Protein AF-A0A9W9T9L0-F1 (afdb_monomer)

pLDDT: mean 86.36, std 12.29, range [37.69, 97.19]

Radius of gyration: 15.61 Å; Cα contacts (8 Å, |Δi|>4): 132; chains: 1; bounding box: 38×39×37 Å

Structure (mmCIF, N/CA/C/O backbone):
data_AF-A0A9W9T9L0-F1
#
_entry.id   AF-A0A9W9T9L0-F1
#
loop_
_atom_site.group_PDB
_atom_site.id
_atom_site.type_symbol
_atom_site.label_atom_id
_atom_site.label_alt_id
_atom_site.label_comp_id
_atom_site.label_asym_id
_atom_site.label_entity_id
_atom_site.label_seq_id
_atom_site.pdbx_PDB_ins_code
_atom_site.Cartn_x
_atom_site.Cartn_y
_atom_site.Cartn_z
_atom_site.occupancy
_atom_site.B_iso_or_equiv
_atom_site.auth_seq_id
_atom_site.auth_comp_id
_atom_site.auth_asym_id
_atom_site.auth_atom_id
_atom_site.pdbx_PDB_model_num
ATOM 1 N N . MET A 1 1 ? -8.955 11.204 -11.893 1.00 48.75 1 MET A N 1
ATOM 2 C CA . MET A 1 1 ? -7.510 11.344 -12.208 1.00 48.75 1 MET A CA 1
ATOM 3 C C . MET A 1 1 ? -6.809 12.371 -11.313 1.00 48.75 1 MET A C 1
ATOM 5 O O . MET A 1 1 ? -5.745 12.061 -10.800 1.00 48.75 1 MET A O 1
ATOM 9 N N . SER A 1 2 ? -7.403 13.545 -11.053 1.00 56.88 2 SER A N 1
ATOM 10 C CA . SER A 1 2 ? -6.859 14.567 -10.132 1.00 56.88 2 SER A CA 1
ATOM 11 C C . SER A 1 2 ? -6.721 14.097 -8.673 1.00 56.88 2 SER A C 1
ATOM 13 O O . SER A 1 2 ? -5.720 14.389 -8.024 1.00 56.88 2 SER A O 1
ATOM 15 N N . GLU A 1 3 ? -7.684 13.321 -8.174 1.00 58.09 3 GLU A N 1
ATOM 16 C CA . GLU A 1 3 ? -7.730 12.876 -6.773 1.00 58.09 3 GLU A CA 1
ATOM 17 C C . GLU A 1 3 ? -6.680 11.803 -6.428 1.00 58.09 3 GLU A C 1
ATOM 19 O O . GLU A 1 3 ? -6.036 11.891 -5.382 1.00 58.09 3 GLU A O 1
ATOM 24 N N . ILE A 1 4 ? -6.412 10.855 -7.340 1.00 59.97 4 ILE A N 1
ATOM 25 C CA . ILE A 1 4 ? -5.335 9.851 -7.197 1.00 59.97 4 ILE A CA 1
ATOM 26 C C . ILE A 1 4 ? -3.968 10.540 -7.102 1.00 59.97 4 ILE A C 1
ATOM 28 O O . ILE A 1 4 ? -3.139 10.158 -6.281 1.00 59.97 4 ILE A O 1
ATOM 32 N N . ILE A 1 5 ? -3.737 11.591 -7.893 1.00 60.09 5 ILE A N 1
ATOM 33 C CA . ILE A 1 5 ? -2.460 12.319 -7.901 1.00 60.09 5 ILE A CA 1
ATOM 34 C C . ILE A 1 5 ? -2.236 13.063 -6.573 1.00 60.09 5 ILE A C 1
ATOM 36 O O . ILE A 1 5 ? -1.103 13.138 -6.090 1.00 60.09 5 ILE A O 1
ATOM 40 N N . GLN A 1 6 ? -3.297 13.594 -5.957 1.00 61.97 6 GLN A N 1
ATOM 41 C CA . GLN A 1 6 ? -3.197 14.318 -4.686 1.00 61.97 6 GLN A CA 1
ATOM 42 C C . GLN A 1 6 ? -3.098 13.392 -3.469 1.00 61.97 6 GLN A C 1
ATOM 44 O O . GLN A 1 6 ? -2.305 13.653 -2.562 1.00 61.97 6 GLN A O 1
ATOM 49 N N . THR A 1 7 ? -3.878 12.311 -3.444 1.00 70.75 7 THR A N 1
ATOM 50 C CA . THR A 1 7 ? -4.037 11.458 -2.255 1.00 70.75 7 THR A CA 1
ATOM 51 C C . THR A 1 7 ? -3.251 10.147 -2.342 1.00 70.75 7 THR A C 1
ATOM 53 O O . THR A 1 7 ? -2.915 9.543 -1.325 1.00 70.75 7 THR A O 1
ATOM 56 N N . ASN A 1 8 ? -2.943 9.655 -3.545 1.00 82.50 8 ASN A N 1
ATOM 57 C CA . ASN A 1 8 ? -2.497 8.272 -3.754 1.00 82.50 8 ASN A CA 1
ATOM 58 C C . A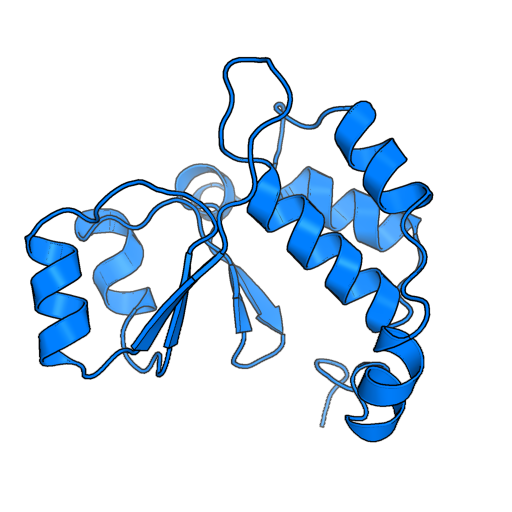SN A 1 8 ? -3.448 7.249 -3.079 1.00 82.50 8 ASN A C 1
ATOM 60 O O . ASN A 1 8 ? -3.020 6.142 -2.740 1.00 82.50 8 ASN A O 1
ATOM 64 N N . PHE A 1 9 ? -4.709 7.643 -2.832 1.00 88.25 9 PHE A N 1
ATOM 65 C CA . PHE A 1 9 ? -5.751 6.802 -2.259 1.00 88.25 9 PHE A CA 1
ATOM 66 C C . PHE A 1 9 ? -6.361 5.923 -3.343 1.00 88.25 9 PHE A C 1
ATOM 68 O O . PHE A 1 9 ? -6.540 6.352 -4.484 1.00 88.25 9 PHE A O 1
ATOM 75 N N . GLY A 1 10 ? -6.676 4.687 -2.986 1.00 89.19 10 GLY A N 1
ATOM 76 C CA . GLY A 1 10 ? -7.375 3.773 -3.870 1.00 89.19 10 GLY A CA 1
ATOM 77 C C . GLY A 1 10 ? -7.708 2.472 -3.169 1.00 89.19 10 GLY A C 1
ATOM 78 O O . GLY A 1 10 ? -7.024 2.070 -2.226 1.00 89.19 10 GLY A O 1
ATOM 79 N N . GLU A 1 11 ? -8.753 1.812 -3.643 1.00 91.12 11 GLU A N 1
ATOM 80 C CA . GLU A 1 11 ? -9.005 0.421 -3.296 1.00 91.12 11 GLU A CA 1
ATOM 81 C C . GLU A 1 11 ? -8.018 -0.469 -4.062 1.00 91.12 11 GLU A C 1
ATOM 83 O O . GLU A 1 11 ? -7.812 -0.292 -5.260 1.00 91.12 11 GLU A O 1
ATOM 88 N N . VAL A 1 12 ? -7.370 -1.395 -3.357 1.00 93.56 12 VAL A N 1
ATOM 89 C CA . VAL A 1 12 ? -6.517 -2.429 -3.963 1.00 93.56 12 VAL A CA 1
ATOM 90 C C . VAL A 1 12 ? -7.390 -3.640 -4.281 1.00 93.56 12 VAL A C 1
ATOM 92 O O . VAL A 1 12 ? -7.453 -4.114 -5.412 1.00 93.56 12 VAL A O 1
ATOM 95 N N . VAL A 1 13 ? -8.111 -4.113 -3.273 1.00 93.25 13 VAL A N 1
ATOM 96 C CA . VAL A 1 13 ? -9.209 -5.076 -3.374 1.00 93.25 13 VAL A CA 1
ATOM 97 C C . VAL A 1 13 ? -10.234 -4.692 -2.316 1.00 93.25 13 VAL A C 1
ATOM 99 O O . VAL A 1 13 ? -9.889 -3.980 -1.374 1.00 93.25 13 VAL A O 1
ATOM 102 N N . ARG A 1 14 ? -11.478 -5.158 -2.434 1.00 89.44 14 ARG A N 1
ATOM 103 C CA . ARG A 1 14 ? -12.539 -4.839 -1.469 1.00 89.44 14 ARG A CA 1
ATOM 104 C C . ARG A 1 14 ? -12.063 -5.038 -0.023 1.00 89.44 14 ARG A C 1
ATOM 106 O O . ARG A 1 14 ? -11.683 -6.141 0.360 1.00 89.44 14 ARG A O 1
ATOM 113 N N . GLY A 1 15 ? -12.091 -3.966 0.772 1.00 90.25 15 GLY A N 1
ATOM 114 C CA . GLY A 1 15 ? -11.648 -3.971 2.174 1.00 90.25 15 GLY A CA 1
ATOM 115 C C . GLY A 1 15 ? -10.144 -3.749 2.401 1.00 90.25 15 GLY A C 1
ATOM 116 O O . GLY A 1 15 ? -9.723 -3.633 3.550 1.00 90.25 15 GLY A O 1
ATOM 117 N N . ILE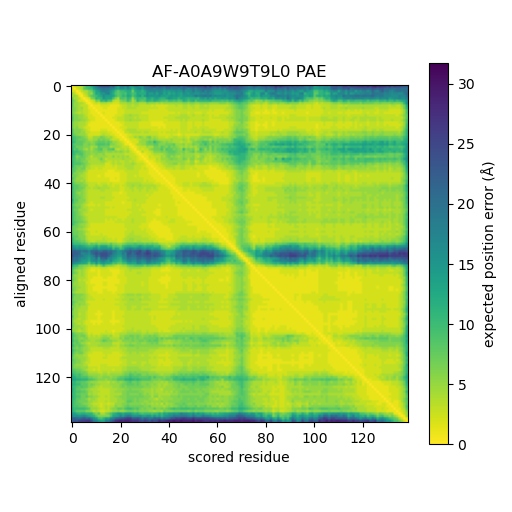 A 1 16 ? -9.336 -3.637 1.342 1.00 93.31 16 ILE A N 1
ATOM 118 C CA . ILE A 1 16 ? -7.913 -3.279 1.398 1.00 93.31 16 ILE A CA 1
ATOM 119 C C . ILE A 1 16 ? -7.679 -2.022 0.571 1.00 93.31 16 ILE A C 1
ATOM 121 O O . ILE A 1 16 ? -7.884 -1.990 -0.641 1.00 93.31 16 ILE A O 1
ATOM 125 N N . TYR A 1 17 ? -7.153 -0.998 1.232 1.00 93.50 17 TYR A N 1
ATOM 126 C CA . TYR A 1 17 ? -6.927 0.312 0.639 1.00 93.50 17 TYR A CA 1
ATOM 127 C C . TYR A 1 17 ? -5.449 0.685 0.682 1.00 93.50 17 TYR A C 1
ATOM 129 O O . TYR A 1 17 ? -4.699 0.286 1.575 1.00 93.50 17 TYR A O 1
ATOM 137 N N . ARG A 1 18 ? -5.039 1.509 -0.277 1.00 93.12 18 ARG A N 1
ATOM 138 C CA . ARG A 1 18 ? -3.745 2.192 -0.297 1.00 93.12 18 ARG A CA 1
ATOM 139 C C . ARG A 1 18 ? -3.947 3.687 -0.110 1.00 93.12 18 ARG A C 1
ATOM 141 O O . ARG A 1 18 ? -5.008 4.217 -0.417 1.00 93.12 18 ARG A O 1
ATOM 148 N N . SER A 1 19 ? -2.925 4.372 0.392 1.00 91.19 19 SER A N 1
ATOM 149 C CA . SER A 1 19 ? -2.900 5.833 0.492 1.00 91.19 19 SER A CA 1
ATOM 150 C C . SER A 1 19 ? -1.472 6.373 0.559 1.00 91.19 19 SER A C 1
ATOM 152 O O . SER A 1 19 ? -0.500 5.633 0.763 1.00 91.19 19 SER A O 1
ATOM 154 N N . GLY A 1 20 ? -1.336 7.689 0.380 1.00 87.44 20 GLY A N 1
ATOM 155 C CA . GLY A 1 20 ? -0.183 8.437 0.867 1.00 87.44 20 GLY A CA 1
ATOM 156 C C . GLY A 1 20 ? -0.152 8.528 2.398 1.00 87.44 20 GLY A C 1
ATOM 157 O O . GLY A 1 20 ? -0.899 7.864 3.108 1.00 87.44 20 GLY A O 1
ATOM 158 N N . PHE A 1 21 ? 0.733 9.367 2.941 1.00 86.06 21 PHE A N 1
ATOM 159 C CA . PHE A 1 21 ? 0.747 9.584 4.389 1.00 86.06 21 PHE A CA 1
ATOM 160 C C . PHE A 1 21 ? -0.536 10.330 4.820 1.00 86.06 21 PHE A C 1
ATOM 162 O O . PHE A 1 21 ? -0.817 11.385 4.240 1.00 86.06 21 PHE A O 1
ATOM 169 N N . PRO A 1 22 ? -1.304 9.826 5.808 1.00 83.94 22 PRO A N 1
ATOM 170 C CA . PRO A 1 22 ? -2.590 10.405 6.179 1.00 83.94 22 PRO A CA 1
ATOM 171 C C . PRO A 1 22 ? -2.497 11.834 6.724 1.00 83.94 22 PRO A C 1
ATOM 173 O O . PRO A 1 22 ? -1.602 12.177 7.499 1.00 83.94 22 PRO A O 1
ATOM 176 N N . SER A 1 23 ? -3.499 12.639 6.385 1.00 82.19 23 SER A N 1
ATOM 177 C CA . SER A 1 23 ? -3.816 13.929 6.996 1.00 82.19 23 SER A CA 1
ATOM 178 C C . SER A 1 23 ? -5.336 14.084 7.139 1.00 82.19 23 SER A C 1
ATOM 180 O O . SER A 1 23 ? -6.104 13.574 6.321 1.00 82.19 23 SER A O 1
ATOM 182 N N . MET A 1 24 ? -5.795 14.783 8.182 1.00 77.88 24 MET A N 1
ATOM 183 C CA . MET A 1 24 ? -7.235 14.874 8.473 1.00 77.88 24 MET A CA 1
ATOM 184 C C . MET A 1 24 ? -8.031 15.537 7.346 1.00 77.88 24 MET A C 1
ATOM 186 O O . MET A 1 24 ? -9.143 15.108 7.067 1.00 77.88 24 MET A O 1
ATOM 190 N N . GLY A 1 25 ? -7.453 16.541 6.679 1.00 76.94 25 GLY A N 1
ATOM 191 C CA . GLY A 1 25 ? -8.127 17.259 5.596 1.00 76.94 25 GLY A CA 1
ATOM 192 C C . GLY A 1 25 ? -8.286 16.459 4.301 1.00 76.94 25 GLY A C 1
ATOM 193 O O . GLY A 1 25 ? -9.072 16.868 3.460 1.00 76.94 25 GLY A O 1
ATOM 194 N N . LEU A 1 26 ? -7.549 15.354 4.124 1.00 74.25 26 LEU A N 1
ATOM 195 C CA . LEU A 1 26 ? -7.590 14.554 2.892 1.00 74.25 26 LEU A CA 1
ATOM 196 C C . LEU A 1 26 ? -8.219 13.163 3.086 1.00 74.25 26 LEU A C 1
ATOM 198 O O . LEU A 1 26 ? -8.781 12.622 2.140 1.00 74.25 26 LEU A O 1
ATOM 202 N N . TYR A 1 27 ? -8.137 12.559 4.279 1.00 74.38 27 TYR A N 1
ATOM 203 C CA . TYR A 1 27 ? -8.557 11.159 4.480 1.00 74.38 27 TYR A CA 1
ATOM 204 C C . TYR A 1 27 ? -9.556 10.950 5.621 1.00 74.38 27 TYR A C 1
ATOM 206 O O . TYR A 1 27 ? -9.865 9.805 5.926 1.00 74.38 27 TYR A O 1
ATOM 214 N N . GLY A 1 28 ? -10.066 12.006 6.264 1.00 76.25 28 GLY A N 1
ATOM 215 C CA . GLY A 1 28 ? -10.947 11.871 7.434 1.00 76.25 28 GLY A CA 1
ATOM 216 C C . GLY A 1 28 ? -12.130 10.916 7.223 1.00 76.25 28 GLY A C 1
ATOM 217 O O . GLY A 1 28 ? -12.402 10.090 8.092 1.00 76.25 28 GLY A O 1
ATOM 218 N N . ASP A 1 29 ? -12.778 10.972 6.059 1.00 80.56 29 ASP A N 1
ATOM 219 C CA . ASP A 1 29 ? -13.883 10.067 5.720 1.00 80.56 29 ASP A CA 1
ATOM 220 C C . ASP A 1 29 ? -13.394 8.685 5.263 1.00 80.56 29 ASP A C 1
ATOM 222 O O . ASP A 1 29 ? -13.958 7.675 5.673 1.00 80.56 29 ASP A O 1
ATOM 226 N N . HIS A 1 30 ? -12.288 8.624 4.513 1.00 79.81 30 HIS A N 1
ATOM 227 C CA . HIS A 1 30 ? -11.653 7.377 4.064 1.00 79.81 30 HIS A CA 1
ATOM 228 C C . HIS A 1 30 ? -11.148 6.486 5.209 1.00 79.81 30 HIS A C 1
ATOM 230 O O . HIS A 1 30 ? -10.967 5.285 5.028 1.00 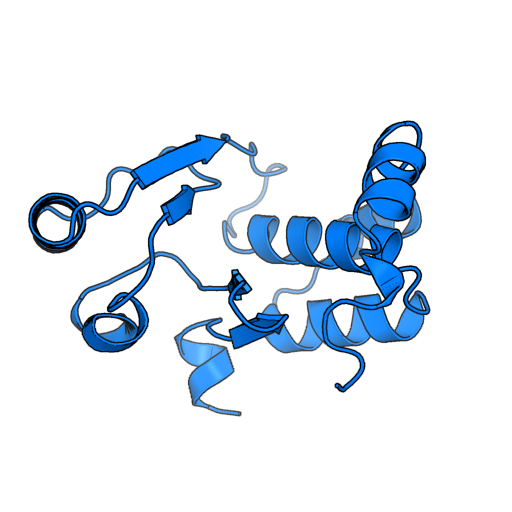79.81 30 HIS A O 1
ATOM 236 N N . LEU A 1 31 ? -10.873 7.068 6.379 1.00 78.81 31 LEU A N 1
ATOM 237 C CA . LEU A 1 31 ? -10.414 6.327 7.552 1.00 78.81 31 LEU A CA 1
ATOM 238 C C . LEU A 1 31 ? -11.568 5.744 8.385 1.00 78.81 31 LEU A C 1
ATOM 240 O O . LEU A 1 31 ? -11.313 4.959 9.300 1.00 78.81 31 LEU A O 1
ATOM 244 N N . ARG A 1 32 ? -12.826 6.116 8.110 1.00 82.81 32 ARG A N 1
ATOM 245 C CA . ARG A 1 32 ? -13.984 5.586 8.842 1.00 82.81 32 ARG A CA 1
ATOM 246 C C . ARG A 1 32 ? -14.222 4.124 8.468 1.00 82.81 32 ARG A C 1
ATOM 248 O O . ARG A 1 32 ? -14.197 3.764 7.298 1.00 82.81 32 ARG A O 1
ATOM 255 N N . GLY A 1 33 ? -14.475 3.287 9.472 1.00 86.19 33 GLY A N 1
ATOM 256 C CA . GLY A 1 33 ? -14.744 1.857 9.282 1.00 86.19 33 GLY A CA 1
ATOM 257 C C . GLY A 1 33 ? -13.503 0.987 9.058 1.00 86.19 33 GLY A C 1
ATOM 258 O O . GLY A 1 33 ? -13.640 -0.229 8.947 1.00 86.19 33 GLY A O 1
ATOM 259 N N . LEU A 1 34 ? -12.296 1.565 9.032 1.00 91.25 34 LEU A N 1
ATOM 260 C CA . LEU A 1 34 ? -11.064 0.778 9.025 1.00 91.25 34 LEU A CA 1
ATOM 261 C C . LEU A 1 34 ? -10.863 0.100 10.381 1.00 91.25 34 LEU A C 1
ATOM 263 O O . LEU A 1 34 ? -10.929 0.749 11.419 1.00 91.25 34 LEU A O 1
ATOM 267 N N . SER A 1 35 ? -10.539 -1.190 10.371 1.00 94.8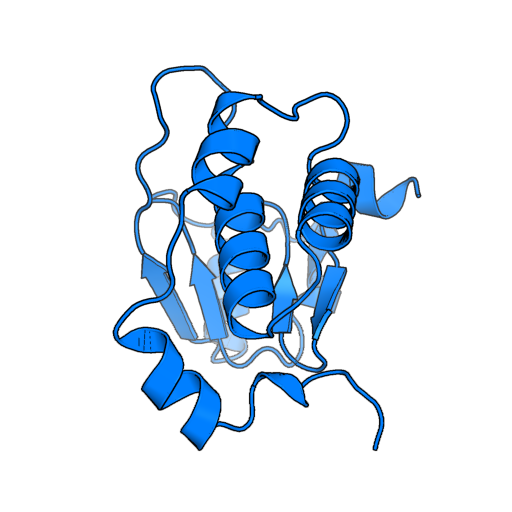8 35 SER A N 1
ATOM 268 C CA . SER A 1 35 ? -10.123 -1.916 11.577 1.00 94.88 35 SER A CA 1
ATOM 269 C C . SER A 1 35 ? -8.630 -1.751 11.867 1.00 94.88 35 SER A C 1
ATOM 271 O O . SER A 1 35 ? -8.211 -1.775 13.024 1.00 94.88 35 SER A O 1
ATOM 273 N N . ALA A 1 36 ? -7.816 -1.562 10.824 1.00 96.06 36 ALA A N 1
ATOM 274 C CA . ALA A 1 36 ? -6.369 -1.494 10.946 1.00 96.06 36 ALA A CA 1
ATOM 275 C C . ALA A 1 36 ? -5.705 -0.600 9.890 1.00 96.06 36 ALA A C 1
ATOM 277 O O . ALA A 1 36 ? -6.232 -0.378 8.801 1.00 96.06 36 ALA A O 1
ATOM 278 N N . ILE A 1 37 ? -4.499 -0.127 10.211 1.00 94.81 37 ILE A N 1
ATOM 279 C CA . ILE A 1 37 ? -3.600 0.598 9.313 1.00 94.81 37 ILE A CA 1
ATOM 280 C C . ILE A 1 37 ? -2.217 -0.055 9.355 1.00 94.81 37 ILE A C 1
ATOM 282 O O . ILE A 1 37 ? -1.602 -0.175 10.418 1.00 94.81 37 ILE A O 1
ATOM 286 N N . ILE A 1 38 ? -1.693 -0.404 8.178 1.00 96.06 38 ILE A N 1
ATOM 287 C CA . ILE A 1 38 ? -0.300 -0.822 7.991 1.00 96.06 38 ILE A CA 1
ATOM 288 C C . ILE A 1 38 ? 0.533 0.402 7.602 1.00 96.06 38 ILE A C 1
ATOM 290 O O . ILE A 1 38 ? 0.381 0.967 6.518 1.00 96.06 38 ILE A O 1
ATOM 294 N N . LYS A 1 39 ? 1.441 0.821 8.487 1.00 94.00 39 LYS A N 1
ATOM 295 C CA . LYS A 1 39 ? 2.333 1.967 8.278 1.00 94.00 39 LYS A CA 1
ATOM 296 C C . LYS A 1 39 ? 3.730 1.492 7.888 1.00 94.00 39 LYS A C 1
ATOM 298 O O . LYS A 1 39 ? 4.392 0.802 8.655 1.00 94.00 39 LYS A O 1
ATOM 303 N N . LEU A 1 40 ? 4.221 1.932 6.728 1.00 93.62 40 LEU A N 1
ATOM 304 C CA . LEU A 1 40 ? 5.505 1.465 6.176 1.00 93.62 40 LEU A CA 1
ATOM 305 C C . LEU A 1 40 ? 6.726 2.321 6.566 1.00 93.62 40 LEU A C 1
ATOM 307 O O . LEU A 1 40 ? 7.821 2.170 6.016 1.00 93.62 40 LEU A O 1
ATOM 311 N N . VAL A 1 41 ? 6.527 3.309 7.442 1.00 89.50 41 VAL A N 1
ATOM 312 C CA . VAL A 1 41 ? 7.491 4.384 7.707 1.00 89.50 41 VAL A CA 1
ATOM 313 C C . VAL A 1 41 ? 7.559 4.680 9.195 1.00 89.50 41 VAL A C 1
ATOM 315 O O . VAL A 1 41 ? 6.527 4.711 9.863 1.00 89.50 41 VAL A O 1
ATOM 318 N N . ASP A 1 42 ? 8.750 4.993 9.693 1.00 90.38 42 ASP A N 1
ATOM 319 C CA . ASP A 1 42 ? 8.912 5.469 11.063 1.00 90.38 42 ASP A CA 1
ATOM 320 C C . ASP A 1 42 ? 8.735 6.988 11.141 1.00 90.38 42 ASP A C 1
ATOM 322 O O . ASP A 1 42 ? 9.683 7.767 11.192 1.00 90.38 42 ASP A O 1
ATOM 326 N N . VAL A 1 43 ? 7.485 7.420 10.998 1.00 88.88 43 VAL A N 1
ATOM 327 C CA . VAL A 1 43 ? 7.088 8.817 11.181 1.00 88.88 43 VAL A CA 1
ATOM 328 C C . VAL A 1 43 ? 5.851 8.820 12.074 1.00 88.88 43 VAL A C 1
ATOM 330 O O . VAL A 1 43 ? 4.898 8.083 11.778 1.00 88.88 43 VAL A O 1
ATOM 333 N N . PRO A 1 44 ? 5.838 9.585 13.178 1.00 90.62 44 PRO A N 1
ATOM 334 C CA . PRO A 1 44 ? 4.652 9.703 14.013 1.00 90.62 44 PRO A CA 1
ATOM 335 C C . PRO A 1 44 ? 3.525 10.386 13.232 1.00 90.62 44 PRO A C 1
ATOM 337 O O . PRO A 1 44 ? 3.758 11.309 12.452 1.00 90.62 44 PRO A O 1
ATOM 340 N N . TYR A 1 45 ? 2.286 9.942 13.441 1.00 91.38 45 TYR A N 1
ATOM 341 C CA . TYR A 1 45 ? 1.131 10.668 12.919 1.00 91.38 45 TYR A CA 1
ATOM 342 C C . TYR A 1 45 ? 0.957 11.999 13.650 1.00 91.38 45 TYR A C 1
ATOM 344 O O . TYR A 1 45 ? 1.332 12.122 14.816 1.00 91.38 45 TYR A O 1
ATOM 352 N N . ALA A 1 46 ? 0.343 12.985 12.994 1.00 91.56 46 ALA A N 1
ATOM 353 C CA . ALA A 1 46 ? -0.119 14.187 13.681 1.00 91.56 46 ALA A CA 1
ATOM 354 C C . ALA A 1 46 ? -1.107 13.815 14.800 1.00 91.56 46 ALA A C 1
ATOM 356 O O . ALA A 1 46 ? -1.836 12.826 14.686 1.00 91.56 46 ALA A O 1
ATOM 357 N N . LYS A 1 47 ? -1.166 14.616 15.872 1.00 93.50 47 LYS A N 1
ATOM 358 C CA . LYS A 1 47 ? -1.994 14.312 17.052 1.00 93.50 47 LYS A CA 1
ATOM 359 C C . LYS A 1 47 ? -3.470 14.105 16.708 1.00 93.50 47 LYS A C 1
ATOM 361 O O . LYS A 1 47 ? -4.108 13.230 17.276 1.00 93.50 47 LYS A O 1
ATOM 366 N N . SER A 1 48 ? -3.987 14.853 15.737 1.00 91.25 48 SER A N 1
ATOM 367 C CA . SER A 1 48 ? -5.357 14.700 15.242 1.00 91.25 48 SER A CA 1
ATOM 368 C C . SER A 1 48 ? -5.630 13.302 14.676 1.00 91.25 48 SER A C 1
ATOM 370 O O . SER A 1 48 ? -6.624 12.684 15.042 1.00 91.25 48 SER A O 1
ATOM 372 N N . ILE A 1 49 ? -4.714 12.764 13.868 1.00 91.88 49 ILE A N 1
ATOM 373 C CA . ILE A 1 49 ? -4.808 11.400 13.331 1.00 91.88 49 ILE A CA 1
ATOM 374 C C . ILE A 1 49 ? -4.628 10.363 14.444 1.00 91.88 49 ILE A C 1
ATOM 376 O O . ILE A 1 49 ? -5.376 9.396 14.487 1.00 91.88 49 ILE A O 1
ATOM 380 N N . GLN A 1 50 ? -3.685 10.567 15.374 1.00 93.00 50 GLN A N 1
ATOM 381 C CA . GLN A 1 50 ? -3.522 9.664 16.524 1.00 93.00 50 GLN A CA 1
ATOM 382 C C . GLN A 1 50 ? -4.805 9.573 17.361 1.00 93.00 50 GLN A C 1
ATOM 384 O O . GLN A 1 50 ? -5.226 8.481 17.732 1.00 93.00 50 GLN A O 1
ATOM 389 N N . ASN A 1 51 ? -5.436 10.718 17.636 1.00 93.75 51 ASN A N 1
ATOM 390 C CA . ASN A 1 51 ? -6.688 10.784 18.379 1.00 93.75 51 ASN A CA 1
ATOM 391 C C . ASN A 1 51 ? -7.823 10.107 17.606 1.00 93.75 51 ASN A C 1
ATOM 393 O O . ASN A 1 51 ? -8.578 9.352 18.205 1.00 93.75 51 ASN A O 1
ATOM 397 N N . PHE A 1 52 ? -7.919 10.330 16.291 1.00 91.50 52 PHE A N 1
ATOM 398 C CA . PHE A 1 52 ? -8.912 9.666 15.445 1.00 91.50 52 PHE A CA 1
ATOM 399 C C . PHE A 1 52 ? -8.753 8.141 15.477 1.00 91.50 52 PHE A C 1
ATOM 401 O O . PHE A 1 52 ? -9.721 7.428 15.722 1.00 91.50 52 PHE A O 1
ATOM 408 N N . VAL A 1 53 ? -7.530 7.645 15.279 1.00 93.12 53 VAL A N 1
ATOM 409 C CA . VAL A 1 53 ? -7.198 6.215 15.319 1.00 93.12 53 VAL A CA 1
ATOM 410 C C . VAL A 1 53 ? -7.587 5.602 16.664 1.00 93.12 53 VAL A C 1
ATOM 412 O O . VAL A 1 53 ? -8.275 4.587 16.685 1.00 93.12 53 VAL A O 1
ATOM 415 N N . MET A 1 54 ? -7.211 6.239 17.779 1.00 94.12 54 MET A N 1
ATOM 416 C CA . MET A 1 54 ? -7.581 5.766 19.118 1.00 94.12 54 MET A CA 1
ATOM 417 C C . MET A 1 54 ? -9.094 5.782 19.344 1.00 94.12 54 MET A C 1
ATOM 419 O O . MET A 1 54 ? -9.647 4.789 19.801 1.00 94.12 54 MET A O 1
ATOM 423 N N . ALA A 1 55 ? -9.767 6.884 19.006 1.00 93.94 55 ALA A N 1
ATOM 424 C CA . ALA A 1 55 ? -11.203 7.042 19.225 1.00 93.94 55 ALA A CA 1
ATOM 425 C C . ALA A 1 55 ? -12.044 6.038 18.423 1.00 93.94 55 ALA A C 1
ATOM 427 O O . ALA A 1 55 ? -13.130 5.671 18.858 1.00 93.94 55 ALA A O 1
ATOM 428 N N . ASN A 1 56 ? -11.538 5.584 17.274 1.00 92.81 56 ASN A N 1
ATOM 429 C CA . ASN A 1 56 ? -12.213 4.613 16.414 1.00 92.81 56 ASN A CA 1
ATOM 430 C C . ASN A 1 56 ? -11.686 3.177 16.594 1.00 92.81 56 ASN A C 1
ATOM 432 O O . ASN A 1 56 ? -12.073 2.296 15.833 1.00 92.81 56 ASN A O 1
ATOM 436 N N . GLY A 1 57 ? -10.800 2.926 17.566 1.00 94.56 57 GLY A N 1
ATOM 437 C CA . GLY A 1 57 ? -10.272 1.583 17.834 1.00 94.56 57 GLY A CA 1
ATOM 438 C C . GLY A 1 57 ? -9.448 0.986 16.686 1.00 94.56 57 GLY A C 1
ATOM 439 O O . GLY A 1 57 ? -9.380 -0.232 16.553 1.00 94.56 57 GLY A O 1
ATOM 440 N N . ILE A 1 58 ? -8.831 1.825 15.849 1.00 95.19 58 ILE A N 1
ATOM 441 C CA . ILE A 1 58 ? -8.079 1.384 14.670 1.00 95.19 58 ILE A CA 1
ATOM 442 C C . ILE A 1 58 ? -6.698 0.887 15.105 1.00 95.19 58 ILE A C 1
ATOM 444 O O . ILE A 1 58 ? -5.907 1.633 15.689 1.00 95.19 58 ILE A O 1
ATOM 448 N N . GLN A 1 59 ? -6.357 -0.358 14.779 1.00 96.06 59 GLN A N 1
ATOM 449 C CA . GLN A 1 59 ? -5.047 -0.918 15.101 1.00 96.06 59 GLN A CA 1
ATOM 450 C C . GLN A 1 59 ? -3.972 -0.411 14.130 1.00 96.06 59 GLN A C 1
ATOM 452 O O . GLN A 1 59 ? -4.052 -0.638 12.926 1.00 96.06 59 GLN A O 1
ATOM 457 N N . VAL A 1 60 ? -2.913 0.230 14.633 1.00 94.88 60 VAL A N 1
ATOM 458 C CA . VAL A 1 60 ? -1.777 0.656 13.795 1.00 94.88 60 VAL A CA 1
ATOM 459 C C . VAL A 1 60 ? -0.614 -0.316 13.947 1.00 94.88 60 VAL A C 1
ATOM 461 O O . VAL A 1 60 ? 0.016 -0.381 14.999 1.00 94.88 60 VAL A O 1
ATOM 464 N N . MET A 1 61 ? -0.282 -1.020 12.868 1.00 96.06 61 MET A N 1
ATOM 465 C CA . MET A 1 61 ? 0.889 -1.893 12.774 1.00 96.06 61 MET A CA 1
ATOM 466 C C . MET A 1 61 ? 1.967 -1.204 11.940 1.00 96.06 61 MET A C 1
ATOM 468 O O . MET A 1 61 ? 1.698 -0.745 10.830 1.00 96.06 61 MET A O 1
ATOM 472 N N . THR A 1 62 ? 3.194 -1.107 12.457 1.00 95.25 62 THR A N 1
ATOM 473 C CA . THR A 1 62 ? 4.288 -0.410 11.762 1.00 95.25 62 THR A CA 1
ATOM 474 C C . THR A 1 62 ? 5.361 -1.390 11.306 1.00 95.25 62 THR A C 1
ATOM 476 O O . THR A 1 62 ? 5.997 -2.037 12.131 1.00 95.25 62 THR A O 1
ATOM 479 N N . PHE A 1 63 ? 5.609 -1.436 9.998 1.00 94.69 63 PHE A N 1
ATOM 480 C CA . PHE A 1 63 ? 6.674 -2.222 9.376 1.00 94.69 63 PHE A CA 1
ATOM 481 C C . PHE A 1 63 ? 7.606 -1.279 8.623 1.00 94.69 63 PHE A C 1
ATOM 483 O O . PHE A 1 63 ? 7.275 -0.769 7.557 1.00 94.69 63 PHE A O 1
ATOM 490 N N . ILE A 1 64 ? 8.772 -0.985 9.192 1.00 91.06 64 ILE A N 1
ATOM 491 C CA . ILE A 1 64 ? 9.650 0.050 8.643 1.00 91.06 64 ILE A CA 1
ATOM 492 C C . ILE A 1 64 ? 10.370 -0.490 7.408 1.00 91.06 64 ILE A C 1
ATOM 494 O O . ILE A 1 64 ? 11.335 -1.244 7.515 1.00 91.06 64 ILE A O 1
ATOM 498 N N . LEU A 1 65 ? 9.957 -0.028 6.229 1.00 88.44 65 LEU A N 1
ATOM 499 C CA . LEU A 1 65 ? 10.717 -0.230 5.002 1.00 88.44 65 LEU A CA 1
ATOM 500 C C . LEU A 1 65 ? 11.670 0.954 4.823 1.00 88.44 65 LEU A C 1
ATOM 502 O O . LEU A 1 65 ? 11.249 2.109 4.647 1.00 88.44 65 LEU A O 1
ATOM 506 N N . LYS A 1 66 ? 12.973 0.675 4.917 1.00 81.25 66 LYS A N 1
ATOM 507 C CA . LYS A 1 66 ? 14.018 1.682 4.718 1.00 81.25 66 LYS A CA 1
ATOM 508 C C . LYS A 1 66 ? 14.019 2.118 3.246 1.00 81.25 66 LYS A C 1
ATOM 510 O O . LYS A 1 66 ? 13.998 1.261 2.368 1.00 81.25 66 LYS A O 1
ATOM 515 N N . PRO A 1 67 ? 14.022 3.427 2.947 1.00 70.12 67 PRO A N 1
ATOM 516 C CA . PRO A 1 67 ? 14.142 3.887 1.571 1.00 70.12 67 PRO A CA 1
ATOM 517 C C . PRO A 1 67 ? 15.542 3.578 1.025 1.00 70.12 67 PRO A C 1
ATOM 519 O O . PRO A 1 67 ? 16.539 3.801 1.714 1.00 70.12 67 PRO A O 1
ATOM 522 N N . ASN A 1 68 ? 15.623 3.149 -0.235 1.00 62.34 68 ASN A N 1
ATOM 523 C CA . ASN A 1 68 ? 16.879 3.177 -0.984 1.00 62.34 68 ASN A CA 1
ATOM 524 C C . ASN A 1 68 ? 17.300 4.650 -1.171 1.00 62.34 68 ASN A C 1
ATOM 526 O O . ASN A 1 68 ? 16.452 5.499 -1.455 1.00 62.34 68 ASN A O 1
ATOM 530 N N . LYS A 1 69 ? 18.579 4.978 -0.922 1.00 53.69 69 LYS A N 1
ATOM 531 C CA . LYS A 1 69 ? 19.117 6.358 -0.862 1.00 53.69 69 LYS A CA 1
ATOM 532 C C . LYS A 1 69 ? 18.604 7.227 -2.034 1.00 53.69 69 LYS A C 1
ATOM 534 O O . LYS A 1 69 ? 18.866 6.909 -3.185 1.00 53.69 69 LYS A O 1
ATOM 539 N N . GLY A 1 70 ? 17.890 8.323 -1.740 1.00 54.50 70 GLY A N 1
ATOM 540 C CA . GLY A 1 70 ? 17.355 9.273 -2.737 1.00 54.50 70 GLY A CA 1
ATOM 541 C C . GLY A 1 70 ? 15.964 9.817 -2.368 1.00 54.50 70 GLY A C 1
ATOM 542 O O . GLY A 1 70 ? 15.061 9.058 -2.021 1.00 54.50 70 GLY A O 1
ATOM 543 N N . GLN A 1 71 ? 15.787 11.140 -2.415 1.00 48.81 71 GLN A N 1
ATOM 544 C CA . GLN A 1 71 ? 14.801 11.945 -1.663 1.00 48.81 71 GLN A CA 1
ATOM 545 C C . GLN A 1 71 ? 13.304 11.841 -2.051 1.00 48.81 71 GLN A C 1
ATOM 547 O O . GLN A 1 71 ? 12.590 12.833 -2.009 1.00 48.81 71 GLN A O 1
ATOM 552 N N . ASP A 1 72 ? 12.752 10.657 -2.319 1.00 56.50 72 ASP A N 1
ATOM 553 C CA . ASP A 1 72 ? 11.289 10.527 -2.432 1.00 56.50 72 ASP A CA 1
ATOM 554 C C . ASP A 1 72 ? 10.768 9.279 -1.715 1.00 56.50 72 ASP A C 1
ATOM 556 O O . ASP A 1 72 ? 11.085 8.140 -2.047 1.00 56.50 72 ASP A O 1
ATOM 560 N N . LYS A 1 73 ? 9.965 9.524 -0.675 1.00 61.94 73 LYS A N 1
ATOM 561 C CA . LYS A 1 73 ? 9.512 8.554 0.336 1.00 61.94 73 LYS A CA 1
ATOM 562 C C . LYS A 1 73 ? 8.238 7.781 -0.066 1.00 61.94 73 LYS A C 1
ATO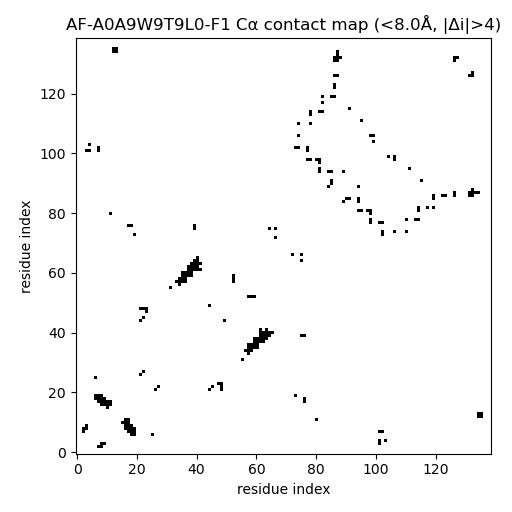M 564 O O . LYS A 1 73 ? 7.674 7.092 0.787 1.00 61.94 73 LYS A O 1
ATOM 569 N N . LYS A 1 74 ? 7.768 7.901 -1.315 1.00 67.62 74 LYS A N 1
ATOM 570 C CA . LYS A 1 74 ? 6.413 7.490 -1.754 1.00 67.62 74 LYS A CA 1
ATOM 571 C C . LYS A 1 74 ? 6.311 6.111 -2.439 1.00 67.62 74 LYS A C 1
ATOM 573 O O . LYS A 1 74 ? 5.210 5.704 -2.783 1.00 67.62 74 LYS A O 1
ATOM 578 N N . HIS A 1 75 ? 7.411 5.369 -2.572 1.00 81.75 75 HIS A N 1
ATOM 579 C CA . HIS A 1 75 ? 7.458 4.138 -3.390 1.00 81.75 75 HIS A CA 1
ATOM 580 C C . HIS A 1 75 ? 7.060 2.852 -2.665 1.00 81.75 75 HIS A C 1
ATOM 582 O O . HIS A 1 75 ? 6.553 1.920 -3.276 1.00 81.75 75 HIS A O 1
ATOM 588 N N . ARG A 1 76 ? 7.223 2.819 -1.338 1.00 89.44 76 ARG A N 1
ATOM 589 C CA . ARG A 1 76 ? 7.044 1.610 -0.513 1.00 89.44 76 ARG A CA 1
ATOM 590 C C . ARG A 1 76 ? 5.673 0.964 -0.676 1.00 89.44 76 ARG A C 1
ATOM 592 O O . ARG A 1 76 ? 5.598 -0.235 -0.902 1.00 89.44 76 ARG A O 1
ATOM 599 N N . THR A 1 77 ? 4.607 1.763 -0.602 1.00 92.62 77 THR A N 1
ATOM 600 C CA . THR A 1 77 ? 3.238 1.268 -0.791 1.00 92.62 77 THR A CA 1
ATOM 601 C C . THR A 1 77 ? 3.050 0.697 -2.196 1.00 92.62 77 THR A C 1
ATOM 603 O O . THR A 1 77 ? 2.436 -0.350 -2.336 1.00 92.62 77 THR A O 1
ATOM 606 N N . GLY A 1 78 ? 3.622 1.340 -3.222 1.00 92.94 78 GLY A N 1
ATOM 607 C CA . GLY A 1 78 ? 3.578 0.848 -4.600 1.00 92.94 78 GLY A CA 1
ATOM 608 C C . GLY A 1 78 ? 4.236 -0.522 -4.748 1.00 92.94 78 GLY A C 1
ATOM 609 O O . GLY A 1 78 ? 3.607 -1.426 -5.282 1.00 92.94 78 GLY A O 1
ATOM 610 N N . CYS A 1 79 ? 5.443 -0.704 -4.205 1.00 93.12 79 CYS A N 1
ATOM 611 C CA . CYS A 1 79 ? 6.133 -1.995 -4.258 1.00 93.12 79 CYS A CA 1
ATOM 612 C C . CYS A 1 79 ? 5.385 -3.086 -3.479 1.00 93.12 79 CYS A C 1
ATOM 614 O O . CYS A 1 79 ? 5.261 -4.198 -3.973 1.00 93.12 79 CYS A O 1
ATOM 616 N N . VAL A 1 80 ? 4.840 -2.778 -2.294 1.00 95.00 80 VAL A N 1
ATOM 617 C CA . VAL A 1 80 ? 4.056 -3.753 -1.509 1.00 95.00 80 VAL A CA 1
ATOM 618 C C . VAL A 1 80 ? 2.793 -4.180 -2.257 1.00 95.00 80 VAL A C 1
ATOM 620 O O . VAL A 1 80 ? 2.511 -5.373 -2.333 1.00 95.00 80 VAL A O 1
ATOM 623 N N . VAL A 1 81 ? 2.057 -3.229 -2.842 1.00 95.81 81 VAL A N 1
ATOM 624 C CA . VAL A 1 81 ? 0.869 -3.536 -3.654 1.00 95.81 81 VAL A CA 1
ATOM 625 C C . VAL A 1 81 ? 1.256 -4.364 -4.880 1.00 95.81 81 VAL A C 1
ATOM 627 O O . VAL A 1 81 ? 0.608 -5.365 -5.156 1.00 95.81 81 VAL A O 1
ATOM 630 N N . ALA A 1 82 ? 2.351 -4.032 -5.563 1.00 95.94 82 ALA A N 1
ATOM 631 C CA . ALA A 1 82 ? 2.825 -4.804 -6.708 1.00 95.94 82 ALA A CA 1
ATOM 632 C C . ALA A 1 82 ? 3.225 -6.246 -6.335 1.00 95.94 82 ALA A C 1
ATOM 634 O O . ALA A 1 82 ? 2.868 -7.189 -7.039 1.00 95.94 82 ALA A O 1
ATOM 635 N N . CYS A 1 83 ? 3.900 -6.444 -5.196 1.00 95.62 83 CYS A N 1
ATOM 636 C CA . CYS A 1 83 ? 4.177 -7.776 -4.651 1.00 95.62 83 CYS A CA 1
ATOM 637 C C . CYS A 1 83 ? 2.881 -8.533 -4.331 1.00 95.62 83 CYS A C 1
ATOM 639 O O . CYS A 1 83 ? 2.771 -9.713 -4.656 1.00 95.62 83 CYS A O 1
ATOM 641 N N . PHE A 1 84 ? 1.885 -7.855 -3.752 1.00 95.88 84 PHE A N 1
ATOM 642 C CA . 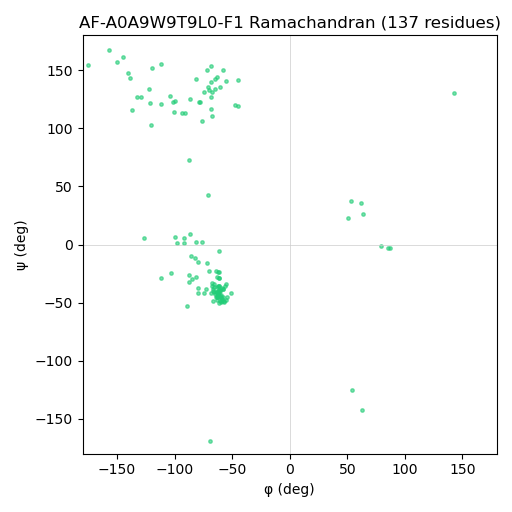PHE A 1 84 ? 0.561 -8.433 -3.525 1.00 95.88 84 PHE A CA 1
ATOM 643 C C . PHE A 1 84 ? -0.095 -8.866 -4.844 1.00 95.88 84 PHE A C 1
ATOM 645 O O . PHE A 1 84 ? -0.574 -9.991 -4.931 1.00 95.88 84 PHE A O 1
ATOM 652 N N . ARG A 1 85 ? -0.023 -8.063 -5.913 1.00 96.06 85 ARG A N 1
ATOM 653 C CA . ARG A 1 85 ? -0.522 -8.465 -7.240 1.00 96.06 85 ARG A CA 1
ATOM 654 C C . ARG A 1 85 ? 0.222 -9.664 -7.835 1.00 96.06 85 ARG A C 1
ATOM 656 O O . ARG A 1 85 ? -0.427 -10.521 -8.428 1.00 96.06 85 ARG A O 1
ATOM 663 N N . LYS A 1 86 ? 1.545 -9.786 -7.635 1.00 94.88 86 LYS A N 1
ATOM 664 C CA . LYS A 1 86 ? 2.288 -11.005 -8.032 1.00 94.88 86 LYS A CA 1
ATOM 665 C C . LYS A 1 86 ? 1.753 -12.238 -7.305 1.00 94.88 86 LYS A C 1
ATOM 667 O O . LYS A 1 86 ? 1.604 -13.289 -7.916 1.00 94.88 86 LYS A O 1
ATOM 672 N N . VAL A 1 87 ? 1.413 -12.103 -6.024 1.00 94.00 87 VAL A N 1
ATOM 673 C CA . VAL A 1 87 ? 0.792 -13.176 -5.231 1.00 94.00 87 VAL A CA 1
ATOM 674 C C . VAL A 1 87 ? -0.627 -13.506 -5.716 1.00 94.00 87 VAL A C 1
ATOM 676 O O . VAL A 1 87 ? -1.030 -14.664 -5.683 1.00 94.00 87 VAL A O 1
ATOM 679 N N . GLN A 1 88 ? -1.366 -12.514 -6.217 1.00 93.31 88 GLN A N 1
ATOM 680 C CA . GLN A 1 88 ? -2.654 -12.715 -6.891 1.00 93.31 88 GLN A CA 1
ATOM 681 C C . GLN A 1 88 ? -2.521 -13.249 -8.326 1.00 93.31 88 GLN A C 1
ATOM 683 O O . GLN A 1 88 ? -3.534 -13.414 -9.001 1.00 93.31 88 GLN A O 1
ATOM 688 N N . VAL A 1 89 ? -1.298 -13.521 -8.793 1.00 92.25 89 VAL A N 1
ATOM 689 C CA . VAL A 1 89 ? -1.014 -14.063 -10.129 1.00 92.25 89 VAL A CA 1
ATOM 690 C C . VAL A 1 89 ? -1.470 -13.122 -11.256 1.00 92.25 89 VAL A C 1
ATOM 692 O O . VAL A 1 89 ? -1.944 -13.555 -12.301 1.00 92.25 89 VAL A O 1
ATOM 695 N N . TRP A 1 90 ? -1.347 -11.807 -11.050 1.00 95.06 90 TRP A N 1
ATOM 696 C CA . TRP A 1 90 ? -1.574 -10.829 -12.118 1.00 95.06 90 TRP A CA 1
ATOM 697 C C . TRP A 1 90 ? -0.445 -10.855 -13.154 1.00 95.06 90 TRP A C 1
ATOM 699 O O . TRP A 1 90 ? 0.721 -11.081 -12.820 1.00 95.06 90 TRP A O 1
ATOM 709 N N . GLU A 1 91 ? -0.785 -10.520 -14.399 1.00 95.94 91 GLU A N 1
ATOM 710 C CA . GLU A 1 91 ? 0.193 -10.311 -15.467 1.00 95.94 91 GLU A CA 1
ATOM 711 C C . GLU A 1 91 ? 1.159 -9.174 -15.126 1.00 95.94 91 GLU A C 1
ATOM 713 O O . GLU A 1 91 ? 0.752 -8.099 -14.679 1.00 95.94 91 GLU A O 1
ATOM 718 N N . HIS A 1 92 ? 2.454 -9.386 -15.375 1.00 96.56 92 HIS A N 1
ATOM 719 C CA . HIS A 1 92 ? 3.491 -8.442 -14.954 1.00 96.56 92 HIS A CA 1
ATOM 720 C C . HIS A 1 92 ? 3.287 -7.034 -15.535 1.00 96.56 92 HIS A C 1
ATOM 722 O O . HIS A 1 92 ? 3.478 -6.048 -14.825 1.00 96.56 92 HIS A O 1
ATOM 728 N N . SER A 1 93 ? 2.849 -6.923 -16.792 1.00 97.00 93 SER A N 1
ATOM 729 C CA . SER A 1 93 ? 2.536 -5.634 -17.422 1.00 97.00 93 SER A CA 1
ATOM 730 C C . SER A 1 93 ? 1.439 -4.874 -16.671 1.00 97.00 93 SER A C 1
ATOM 732 O O . SER A 1 93 ? 1.631 -3.705 -16.351 1.00 97.00 93 SER A O 1
ATOM 734 N N . ALA A 1 94 ? 0.350 -5.549 -16.292 1.00 96.75 94 ALA A N 1
ATOM 735 C CA . ALA A 1 94 ? -0.746 -4.948 -15.531 1.00 96.75 94 ALA A CA 1
ATOM 736 C C . ALA A 1 94 ? -0.289 -4.456 -14.145 1.00 96.75 94 ALA A C 1
ATOM 738 O O . ALA A 1 94 ? -0.732 -3.408 -13.673 1.00 96.75 94 ALA A O 1
ATOM 739 N N . ILE A 1 95 ? 0.640 -5.178 -13.508 1.00 97.19 95 ILE A N 1
ATOM 740 C CA . ILE A 1 95 ? 1.243 -4.767 -12.232 1.00 97.19 95 ILE A CA 1
ATOM 741 C C . ILE A 1 95 ? 2.046 -3.472 -12.399 1.00 97.19 95 ILE A C 1
ATOM 743 O O . ILE A 1 95 ? 1.935 -2.558 -11.578 1.00 97.19 95 ILE A O 1
ATOM 747 N N . ILE A 1 96 ? 2.861 -3.382 -13.453 1.00 96.81 96 ILE A N 1
ATOM 748 C CA . ILE A 1 96 ? 3.661 -2.186 -13.735 1.00 96.81 96 ILE A CA 1
ATOM 749 C C . ILE A 1 96 ? 2.765 -0.998 -14.102 1.00 96.81 96 ILE A C 1
ATOM 751 O O . ILE A 1 96 ? 3.022 0.116 -13.638 1.00 96.81 96 ILE A O 1
ATOM 755 N N . ASP A 1 97 ? 1.689 -1.224 -14.853 1.00 95.56 97 ASP A N 1
ATOM 756 C CA . ASP A 1 97 ? 0.718 -0.183 -15.193 1.00 95.56 97 ASP A CA 1
ATOM 757 C C . ASP A 1 97 ? 0.023 0.375 -13.939 1.00 95.56 97 ASP A C 1
ATOM 759 O O . ASP A 1 97 ? -0.035 1.595 -13.761 1.00 95.56 97 ASP A O 1
ATOM 763 N N . GLU A 1 98 ? -0.416 -0.484 -13.009 1.00 94.88 98 GLU A N 1
ATOM 764 C CA . GLU A 1 98 ? -0.977 -0.047 -11.720 1.00 94.88 98 GLU A CA 1
ATOM 765 C C . GLU A 1 98 ? 0.064 0.710 -10.878 1.00 94.88 98 GLU A C 1
ATOM 767 O O . GLU A 1 98 ? -0.223 1.774 -10.320 1.00 94.88 98 GLU A O 1
ATOM 772 N N . TYR A 1 99 ? 1.299 0.210 -10.797 1.00 94.00 99 TYR A N 1
ATOM 773 C CA . TYR A 1 99 ? 2.375 0.900 -10.083 1.00 94.00 99 TYR A CA 1
ATOM 774 C C . TYR A 1 99 ? 2.595 2.317 -10.640 1.00 94.00 99 TYR A C 1
ATOM 776 O O . TYR A 1 99 ? 2.592 3.292 -9.876 1.00 94.00 99 TYR A O 1
ATOM 784 N N . ARG A 1 100 ? 2.718 2.455 -11.965 1.00 92.12 100 ARG A N 1
ATOM 785 C CA . ARG A 1 100 ? 2.933 3.742 -12.642 1.00 92.12 100 ARG A CA 1
ATOM 786 C C . ARG A 1 100 ? 1.743 4.681 -12.498 1.00 92.12 100 ARG A C 1
ATOM 788 O O . ARG A 1 100 ? 1.961 5.875 -12.300 1.00 92.12 100 ARG A O 1
ATOM 795 N N . LEU A 1 101 ? 0.512 4.165 -12.522 1.00 91.19 101 LEU A N 1
ATOM 796 C CA . LEU A 1 101 ? -0.702 4.957 -12.308 1.00 91.19 101 LEU A CA 1
ATOM 797 C C . LEU A 1 101 ? -0.647 5.726 -10.982 1.00 91.19 101 LEU A C 1
ATOM 799 O O . LEU A 1 101 ? -0.964 6.915 -10.931 1.00 91.19 101 LEU A O 1
ATOM 803 N N . TYR A 1 102 ? -0.220 5.059 -9.910 1.00 89.62 102 TYR A N 1
ATOM 804 C CA . TYR A 1 102 ? -0.211 5.648 -8.574 1.00 89.62 102 TYR A CA 1
ATOM 805 C C . TYR A 1 102 ? 1.065 6.424 -8.230 1.00 89.62 102 TYR A C 1
ATOM 807 O O . TYR A 1 102 ? 1.017 7.384 -7.458 1.00 89.62 102 TYR A O 1
ATOM 815 N N . VAL A 1 103 ? 2.221 6.019 -8.758 1.00 85.81 103 VAL A N 1
ATOM 816 C CA . VAL A 1 103 ? 3.482 6.739 -8.519 1.00 85.81 103 VAL A CA 1
ATOM 817 C C . VAL A 1 103 ? 3.616 7.956 -9.447 1.00 85.81 103 VAL A C 1
ATOM 819 O O . VAL A 1 103 ? 4.234 8.962 -9.077 1.00 85.81 103 VAL A O 1
ATOM 822 N N . GLY A 1 104 ? 2.999 7.903 -10.628 1.00 84.88 104 GLY A N 1
ATOM 823 C CA . GLY A 1 104 ? 3.037 8.951 -11.640 1.00 84.88 104 GLY A CA 1
ATOM 824 C C . GLY A 1 104 ? 4.451 9.194 -12.169 1.00 84.88 104 GLY A C 1
ATOM 825 O O . GLY A 1 104 ? 5.265 8.281 -12.282 1.00 84.88 104 GLY A O 1
ATOM 826 N N . HIS A 1 105 ? 4.781 10.462 -12.430 1.00 83.56 105 HIS A N 1
ATOM 827 C CA . HIS A 1 105 ? 6.089 10.888 -12.957 1.00 83.56 105 HIS A CA 1
ATOM 828 C C . HIS A 1 105 ? 7.289 10.564 -12.046 1.00 83.56 105 HIS A C 1
ATOM 830 O O . HIS A 1 105 ? 8.429 10.816 -12.425 1.00 83.56 105 HIS A O 1
ATOM 836 N N . LYS A 1 106 ? 7.052 10.051 -10.831 1.00 82.62 106 LYS A N 1
ATOM 837 C CA . LYS A 1 106 ? 8.100 9.674 -9.878 1.00 82.62 106 LYS A CA 1
ATOM 838 C C . LYS A 1 106 ? 8.525 8.209 -9.990 1.00 82.62 106 LYS A C 1
ATOM 840 O O . LYS A 1 106 ? 9.351 7.793 -9.179 1.00 82.62 106 LYS A O 1
ATOM 845 N N . ALA A 1 107 ? 7.949 7.438 -10.916 1.00 85.75 107 ALA A N 1
ATOM 846 C CA . ALA A 1 107 ? 8.265 6.025 -11.112 1.00 85.75 107 ALA A CA 1
ATOM 847 C C . ALA A 1 107 ? 9.769 5.825 -11.342 1.00 85.75 107 ALA A C 1
ATOM 849 O O . ALA A 1 107 ? 10.423 6.643 -11.995 1.00 85.75 107 ALA A O 1
ATOM 850 N N . ARG A 1 108 ? 10.335 4.759 -10.765 1.00 87.12 108 ARG A N 1
ATOM 851 C CA . ARG A 1 108 ? 11.777 4.490 -10.812 1.00 87.12 108 ARG A CA 1
ATOM 852 C C . ARG A 1 108 ? 12.052 3.131 -11.447 1.00 87.12 108 ARG A C 1
ATOM 854 O O . ARG A 1 108 ? 11.483 2.146 -10.981 1.00 87.12 108 ARG A O 1
ATOM 861 N N . PRO A 1 109 ? 13.020 3.032 -12.377 1.00 90.56 109 PRO A N 1
ATOM 862 C CA . PRO A 1 109 ? 13.431 1.745 -12.939 1.00 90.56 109 PRO A CA 1
ATOM 863 C C . PRO A 1 109 ? 13.849 0.715 -11.881 1.00 90.56 109 PRO A C 1
ATOM 865 O O . PRO A 1 109 ? 13.578 -0.467 -12.035 1.00 90.56 109 PRO A O 1
ATOM 868 N N . LEU A 1 110 ? 14.461 1.155 -10.773 1.00 89.62 110 LEU A N 1
ATOM 869 C CA . LEU A 1 110 ? 14.853 0.261 -9.676 1.00 89.62 110 LEU A CA 1
ATOM 870 C C . LEU A 1 110 ? 13.660 -0.380 -8.956 1.00 89.62 110 LEU A C 1
ATOM 872 O O . LEU A 1 110 ? 13.776 -1.511 -8.494 1.00 89.62 110 LEU A O 1
ATOM 876 N N . ASP A 1 111 ? 12.538 0.332 -8.837 1.00 90.38 111 ASP A N 1
ATOM 877 C CA . ASP A 1 111 ? 11.337 -0.225 -8.215 1.00 90.38 111 ASP A CA 1
ATOM 878 C C . ASP A 1 111 ? 10.669 -1.226 -9.168 1.00 90.38 111 ASP A C 1
ATOM 880 O O . ASP A 1 111 ? 10.273 -2.304 -8.738 1.00 90.38 111 ASP A O 1
ATOM 884 N N . GLU A 1 112 ? 10.600 -0.913 -10.465 1.00 93.94 112 GLU A N 1
ATOM 885 C CA . GLU A 1 112 ? 10.070 -1.830 -11.486 1.00 93.94 112 GLU A CA 1
ATOM 886 C C . GLU A 1 112 ? 10.912 -3.108 -11.592 1.00 93.94 112 GLU A C 1
ATOM 888 O O . GLU A 1 112 ? 10.366 -4.209 -11.633 1.00 93.94 112 GLU A O 1
ATOM 893 N N . GLU A 1 113 ? 12.239 -2.982 -11.540 1.00 94.19 113 GLU A N 1
ATOM 894 C CA . GLU A 1 113 ? 13.156 -4.122 -11.524 1.00 94.19 113 GLU A CA 1
ATOM 895 C C . GLU A 1 113 ? 13.005 -4.957 -10.246 1.00 94.19 113 GLU A C 1
ATOM 897 O O . GLU A 1 113 ? 12.971 -6.186 -10.308 1.00 94.19 113 GLU A O 1
ATOM 902 N N . PHE A 1 114 ? 12.838 -4.310 -9.087 1.00 93.44 114 PHE A N 1
ATOM 903 C CA . PHE A 1 114 ? 12.508 -5.011 -7.846 1.00 93.44 114 PHE A CA 1
ATOM 904 C C . PHE A 1 114 ? 11.199 -5.802 -7.979 1.00 93.44 114 PHE A C 1
ATOM 906 O O . PHE A 1 114 ? 11.157 -6.975 -7.613 1.00 93.44 114 PHE A O 1
ATOM 913 N N . ILE A 1 115 ? 10.145 -5.191 -8.530 1.00 95.44 115 ILE A N 1
ATOM 914 C CA . ILE A 1 115 ? 8.850 -5.850 -8.756 1.00 95.44 115 ILE A CA 1
ATOM 915 C C . ILE A 1 115 ? 9.020 -7.046 -9.697 1.00 95.44 115 ILE A C 1
ATOM 917 O O . ILE A 1 115 ? 8.491 -8.124 -9.427 1.00 95.44 115 ILE A O 1
ATOM 921 N N . ARG A 1 116 ? 9.779 -6.878 -10.784 1.00 95.81 116 ARG A N 1
ATOM 922 C CA . ARG A 1 116 ? 10.060 -7.938 -11.758 1.00 95.81 116 ARG A CA 1
ATOM 923 C C . ARG A 1 116 ? 10.734 -9.139 -11.102 1.00 95.81 116 ARG A C 1
ATOM 925 O O . ARG A 1 116 ? 10.270 -10.261 -11.293 1.00 95.81 116 ARG A O 1
ATOM 932 N N . LEU A 1 117 ? 11.772 -8.892 -10.304 1.00 95.38 117 LEU A N 1
ATOM 933 C CA . LEU A 1 117 ? 12.598 -9.916 -9.659 1.00 95.38 117 LEU A CA 1
ATOM 934 C C . LEU A 1 117 ? 11.985 -10.529 -8.391 1.00 95.38 117 LEU A C 1
ATOM 936 O O . LEU A 1 117 ? 12.479 -11.550 -7.918 1.00 95.38 117 LEU A O 1
ATOM 940 N N . TYR A 1 118 ? 10.957 -9.915 -7.802 1.00 94.75 118 TYR A N 1
ATOM 941 C CA . TYR A 1 118 ? 10.355 -10.410 -6.565 1.00 94.75 118 TYR A CA 1
ATOM 942 C C . TYR A 1 118 ? 9.645 -11.750 -6.778 1.00 94.75 118 TYR A C 1
ATOM 944 O O . TYR A 1 118 ? 8.576 -11.781 -7.375 1.00 94.75 118 TYR A O 1
ATOM 952 N N . GLU A 1 119 ? 10.169 -12.837 -6.224 1.00 93.19 119 GLU A N 1
ATOM 953 C CA . GLU A 1 119 ? 9.502 -14.140 -6.251 1.00 93.19 119 GLU A CA 1
ATOM 954 C C . GLU A 1 119 ? 8.781 -14.410 -4.920 1.00 93.19 119 GLU A C 1
ATOM 956 O O . GLU A 1 119 ? 9.427 -14.374 -3.867 1.00 93.19 119 GLU A O 1
ATOM 961 N N . PRO A 1 120 ? 7.458 -14.683 -4.916 1.00 90.56 120 PRO A N 1
ATOM 962 C CA . PRO A 1 120 ? 6.703 -14.790 -3.666 1.00 90.56 120 PRO A CA 1
ATOM 963 C C . PRO A 1 120 ? 7.127 -15.953 -2.747 1.00 90.56 120 PRO A C 1
ATOM 965 O O . PRO A 1 120 ? 6.937 -15.892 -1.528 1.00 90.56 120 PRO A O 1
ATOM 968 N N . GLY A 1 121 ? 7.753 -16.999 -3.296 1.00 91.12 121 GLY A N 1
ATOM 969 C CA . GLY A 1 121 ? 8.344 -18.092 -2.520 1.00 91.12 121 GLY A CA 1
ATOM 970 C C . GLY A 1 121 ? 7.352 -18.738 -1.546 1.00 91.12 121 GLY A C 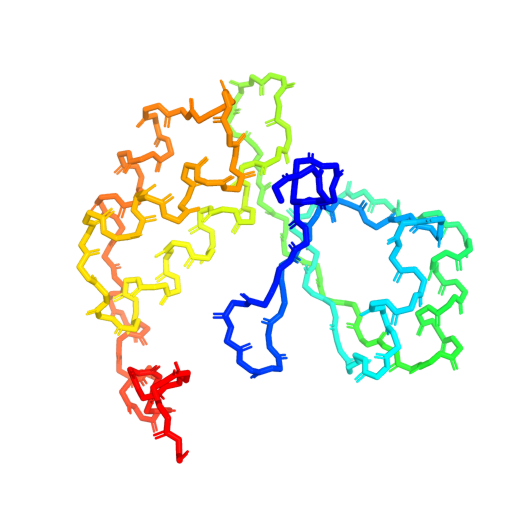1
ATOM 971 O O . GLY A 1 121 ? 6.266 -19.159 -1.937 1.00 91.12 121 GLY A O 1
ATOM 972 N N . ALA A 1 122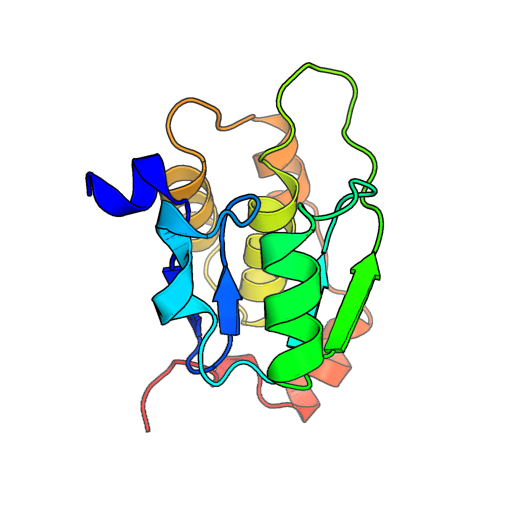 ? 7.711 -18.800 -0.260 1.00 85.38 122 ALA A N 1
ATOM 973 C CA . ALA A 1 122 ? 6.886 -19.425 0.778 1.00 85.38 122 ALA A CA 1
ATOM 974 C C . ALA A 1 122 ? 5.504 -18.766 0.964 1.00 85.38 122 ALA A C 1
ATOM 976 O O . ALA A 1 122 ? 4.573 -19.425 1.429 1.00 85.38 122 ALA A O 1
ATOM 977 N N . ILE A 1 123 ? 5.335 -17.489 0.588 1.00 91.06 123 ILE A N 1
ATOM 978 C CA . ILE A 1 123 ? 4.039 -16.811 0.720 1.00 91.06 123 ILE A CA 1
ATOM 979 C C . ILE A 1 123 ? 3.005 -17.351 -0.278 1.00 91.06 123 ILE A C 1
ATOM 981 O O . ILE A 1 123 ? 1.812 -17.263 -0.004 1.00 91.06 123 ILE A O 1
ATOM 985 N N . SER A 1 124 ? 3.443 -17.956 -1.392 1.00 89.00 124 SER A N 1
ATOM 986 C CA . SER A 1 124 ? 2.553 -18.521 -2.414 1.00 89.00 124 SER A CA 1
ATOM 987 C C . SER A 1 124 ? 1.633 -19.599 -1.849 1.00 89.00 124 SER A C 1
ATOM 989 O O . SER A 1 124 ? 0.465 -19.658 -2.217 1.00 89.00 124 SER A O 1
ATOM 991 N N . TYR A 1 125 ? 2.133 -20.425 -0.924 1.00 89.19 125 TYR A N 1
ATOM 992 C CA . TYR A 1 125 ? 1.323 -21.470 -0.297 1.00 89.19 125 TYR A CA 1
ATOM 993 C C . TYR A 1 125 ? 0.215 -20.868 0.573 1.00 89.19 125 TYR A C 1
ATOM 995 O O . TYR A 1 125 ? -0.955 -21.198 0.415 1.00 89.19 125 TYR A O 1
ATOM 1003 N N . MET A 1 126 ? 0.562 -19.912 1.441 1.00 91.94 126 MET A N 1
ATOM 1004 C CA . MET A 1 126 ? -0.430 -19.219 2.272 1.00 91.94 126 MET A CA 1
ATOM 1005 C C . MET A 1 126 ? -1.453 -18.455 1.423 1.00 91.94 126 MET A C 1
ATOM 1007 O O . MET A 1 126 ? -2.628 -18.391 1.771 1.00 91.94 126 MET A O 1
ATOM 1011 N N . ALA A 1 127 ? -1.013 -17.890 0.300 1.00 91.12 127 ALA A N 1
ATOM 1012 C CA . ALA A 1 127 ? -1.878 -17.190 -0.638 1.00 91.12 127 ALA A CA 1
ATOM 1013 C C . ALA A 1 127 ? -2.884 -18.110 -1.330 1.00 91.12 127 ALA A C 1
ATOM 1015 O O . ALA A 1 127 ? -4.041 -17.725 -1.508 1.00 91.12 127 ALA A O 1
ATOM 1016 N N . TYR A 1 128 ? -2.441 -19.311 -1.704 1.00 90.19 128 TYR A N 1
ATOM 1017 C CA . TYR A 1 128 ? -3.296 -20.351 -2.259 1.00 90.19 128 TYR A CA 1
ATOM 1018 C C . TYR A 1 128 ? -4.368 -20.773 -1.248 1.00 90.19 128 TYR A C 1
ATOM 1020 O O . TYR A 1 128 ? -5.553 -20.707 -1.562 1.00 90.19 128 TYR A O 1
ATOM 1028 N N . GLU A 1 129 ? -3.969 -21.089 -0.011 1.00 91.69 129 GLU A N 1
ATOM 1029 C CA . GLU A 1 129 ? -4.894 -21.463 1.071 1.00 91.69 129 GLU A CA 1
ATOM 1030 C C . GLU A 1 129 ? -5.931 -20.363 1.354 1.00 91.69 129 GLU A C 1
ATOM 1032 O O . GLU A 1 129 ? -7.109 -20.636 1.571 1.00 91.69 129 GLU A O 1
ATOM 1037 N N . ALA A 1 130 ? -5.518 -19.095 1.288 1.00 90.88 130 ALA A N 1
ATOM 1038 C CA . ALA A 1 130 ? -6.401 -17.943 1.468 1.00 90.88 130 ALA A CA 1
ATOM 1039 C C . ALA A 1 130 ? -7.205 -17.557 0.207 1.00 90.88 130 ALA A C 1
ATOM 1041 O O . ALA A 1 130 ? -7.948 -16.571 0.233 1.00 90.88 130 ALA A O 1
ATOM 1042 N N . SER A 1 131 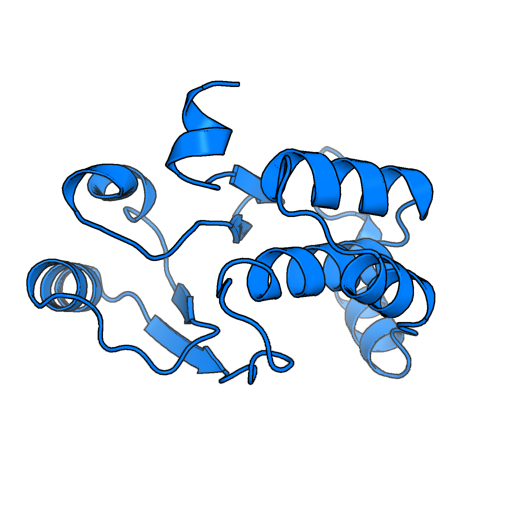? -7.067 -18.301 -0.898 1.00 92.25 131 SER A N 1
ATOM 1043 C CA . SER A 1 131 ? -7.724 -18.030 -2.186 1.00 92.25 131 SER A CA 1
ATOM 1044 C C . SER A 1 131 ? -7.486 -16.604 -2.712 1.00 92.25 131 SER A C 1
ATOM 1046 O O . SER A 1 131 ? -8.375 -15.990 -3.307 1.00 92.25 131 SER A O 1
ATOM 1048 N N . LEU A 1 132 ? -6.280 -16.055 -2.508 1.00 89.38 132 LEU A N 1
ATOM 1049 C CA . LEU A 1 132 ? -5.973 -14.649 -2.815 1.00 89.38 132 LEU A CA 1
ATOM 1050 C C . LEU A 1 132 ? -6.137 -14.278 -4.296 1.00 89.38 132 LEU A C 1
ATOM 1052 O O . LEU A 1 132 ? -6.459 -13.129 -4.601 1.00 89.38 132 LEU A O 1
ATOM 1056 N N . ALA A 1 133 ? -5.946 -15.226 -5.217 1.00 87.81 133 ALA A N 1
ATOM 1057 C CA . ALA A 1 133 ? -6.157 -14.998 -6.650 1.00 87.81 133 ALA A CA 1
ATOM 1058 C C . ALA A 1 133 ? -7.616 -14.620 -6.979 1.00 87.81 133 ALA A C 1
ATOM 1060 O O . ALA A 1 133 ? -7.863 -13.870 -7.920 1.00 87.81 133 ALA A O 1
ATOM 1061 N N . GLY A 1 134 ? -8.578 -15.088 -6.175 1.00 87.00 134 GLY A N 1
ATOM 1062 C CA . GLY A 1 134 ? -9.993 -14.741 -6.317 1.00 87.00 134 GLY A CA 1
ATOM 1063 C C . GLY A 1 134 ? -10.375 -13.404 -5.676 1.00 87.00 134 GLY A C 1
ATOM 1064 O O . GLY A 1 134 ? -11.469 -12.902 -5.912 1.00 87.00 134 GLY A O 1
ATOM 1065 N N . TRP A 1 135 ? -9.506 -12.789 -4.867 1.00 89.38 135 TRP A N 1
ATOM 1066 C CA . TRP A 1 135 ? -9.846 -11.535 -4.191 1.00 89.38 135 TRP A CA 1
ATOM 1067 C C . TRP A 1 135 ? -9.982 -10.390 -5.202 1.00 89.38 135 TRP A C 1
ATOM 1069 O O . TRP A 1 135 ? -9.009 -9.986 -5.839 1.00 89.38 135 TRP A O 1
ATOM 1079 N N . GLY A 1 136 ? -11.190 -9.831 -5.314 1.00 73.94 136 GLY A N 1
ATOM 1080 C CA . GLY A 1 136 ? -11.498 -8.729 -6.233 1.00 73.94 136 GLY A CA 1
ATOM 1081 C C . GLY A 1 136 ? -11.900 -9.163 -7.648 1.00 73.94 136 GLY A C 1
ATOM 1082 O O . GLY A 1 136 ? -12.278 -8.309 -8.442 1.00 73.94 136 GLY A O 1
ATOM 1083 N N . GLN A 1 137 ? -11.874 -10.464 -7.949 1.00 65.94 137 GLN A N 1
ATOM 1084 C CA . GLN A 1 137 ? -12.580 -11.055 -9.089 1.00 65.94 137 GLN A CA 1
ATOM 1085 C C . GLN A 1 137 ? -14.004 -11.370 -8.586 1.00 65.94 137 GLN A C 1
ATOM 1087 O O . GLN A 1 137 ? -14.143 -11.967 -7.523 1.00 65.94 137 GLN A O 1
ATOM 1092 N N . GLY A 1 138 ? -15.043 -10.867 -9.257 1.00 52.62 138 GLY A N 1
ATOM 1093 C CA . GLY A 1 138 ? -16.415 -10.765 -8.729 1.00 52.62 138 GLY A CA 1
ATOM 1094 C C . GLY A 1 138 ? -16.977 -11.991 -7.984 1.00 52.62 138 GLY A C 1
ATOM 1095 O O . GLY A 1 138 ? -16.775 -13.132 -8.395 1.00 52.62 138 GLY A O 1
ATOM 1096 N N . GLN A 1 139 ? -17.731 -11.710 -6.912 1.00 37.69 139 GLN A N 1
ATOM 1097 C CA . GLN A 1 139 ? -18.913 -12.500 -6.545 1.00 37.69 139 GLN A CA 1
ATOM 1098 C C . GLN A 1 139 ? -20.100 -12.008 -7.369 1.00 37.69 139 GLN A C 1
ATOM 1100 O O . GLN A 1 139 ? -20.187 -10.770 -7.550 1.00 37.69 139 GLN A O 1
#

Sequence (139 aa):
MSEIIQTNFGEVVRGIYRSGFPSMGLYGDHLRGLSAIIKLVDVPYAKSIQNFVMANGIQVMTFILKPNKGQDKKHRTGCVVACFRKVQVWEHSAIIDEYRLYVGHKARPLDEEFIRLYEPGAISYMAYEASLAGWGQGQ

Mean predicted aligned error: 5.5 Å

Organism: NCBI:txid2972119

Nearest PDB structures (foldseek):
  6byf-assembly5_E  TM=8.741E-01  e=3.179E-09  Saccharomyces cerevisiae S288C
  6byf-assembly3_C  TM=8.654E-01  e=3.373E-09  Saccharomyces cerevisiae S288C
  6byf-assembly6_F  TM=8.536E-01  e=4.272E-09  Saccharomyces cerevisiae S288C
  6e3b-assembly11_K  TM=8.733E-01  e=8.678E-09  Saccharomyces cerevisiae
  6e3b-assembly20_T  TM=8.478E-01  e=5.745E-08  Saccharomyces cerevisiae

Solvent-accessible surface area (backbone atoms only — not comparable to full-atom values): 8590 Å² total; per-residue (Å²): 116,72,60,39,74,75,42,38,49,45,75,78,33,90,97,40,71,48,57,53,86,85,46,70,93,80,35,57,71,78,56,60,90,46,64,60,44,83,36,53,54,95,67,84,69,58,68,69,54,50,49,50,34,60,76,63,66,34,44,77,48,75,52,74,62,81,77,72,94,65,101,67,91,75,54,63,64,44,53,53,51,38,51,50,37,52,61,34,67,52,57,68,66,61,40,50,51,55,37,39,69,60,51,42,96,70,61,49,73,69,58,54,49,49,56,71,68,61,72,66,65,79,54,46,59,60,32,57,78,66,46,40,59,51,63,73,54,83,132

Foldseek 3Di:
DVLLAVWVWDDLFVLDIDTDQDDCVNCVVVCPPAQEDEAQDPDDDDPVVVCSCVVRNYHYDYHHDDDDPDPDPGQPRLLVSLLLVVLLVDDLVVSVVVSCSNCPPVDDPVSSVCSVPDDCPPVSVVSVVVVSVCGRVDD

InterPro domains:
  IPR004861 Atypical dual-specificity phosphatase Siw14-like [PF03162] (74-119)
  IPR029021 Protein-tyrosine phosphatase-like [G3DSA:3.90.190.10] (70-120)
  IPR029021 Protein-tyrosine phosphatase-like [SSF52799] (7-118)

Secondary structure (DSSP, 8-state):
-HHHHHH--EEEETTEEE-SS--HHHHTTTTTT-SEEEE-S--PPPHHHHHHHHHTT-EEEE---PPPSSS---SHHHHHHHHHHHHTT--HHHHHHHHHHHHGGG--HHHHHHHHH---TTHHHHHHHTTGGGTTS--